Protein AF-A0A4V2BHA7-F1 (afdb_monomer_lite)

Sequence (116 aa):
MKGNILAAAAALTLCSMAWAAAPGSAAAPSAKSPAAVGGGGYIAKTERGRLAQQIVRKWSGYVYQVYETTPNAWARAMGDTFAQADISNLRQAAKRQTFEAMSSTLGGRAISDQQA

Structure (mmCIF, N/CA/C/O backbone):
data_AF-A0A4V2BHA7-F1
#
_entry.id   AF-A0A4V2BHA7-F1
#
loop_
_atom_site.group_PDB
_atom_site.id
_atom_site.type_symbol
_atom_site.label_atom_id
_atom_site.label_alt_id
_atom_site.label_comp_id
_atom_site.label_asym_id
_atom_site.label_entity_id
_atom_site.label_seq_id
_atom_site.pdbx_PDB_ins_code
_atom_site.Cartn_x
_atom_site.Cartn_y
_atom_site.Cartn_z
_atom_site.occupancy
_atom_site.B_iso_or_equiv
_atom_site.auth_seq_id
_atom_site.auth_comp_id
_atom_site.auth_asym_id
_atom_site.auth_atom_id
_atom_site.pdbx_PDB_model_num
ATOM 1 N N . MET A 1 1 ? 29.700 -9.432 46.898 1.00 40.34 1 MET A N 1
ATOM 2 C CA . MET A 1 1 ? 29.917 -9.518 45.440 1.00 40.34 1 MET A CA 1
ATOM 3 C C . MET A 1 1 ? 29.411 -10.889 45.000 1.00 40.34 1 MET A C 1
ATOM 5 O O . MET A 1 1 ? 29.998 -11.882 45.398 1.00 40.34 1 MET A O 1
ATOM 9 N N . LYS A 1 2 ? 28.239 -10.952 44.350 1.00 40.25 2 LYS A N 1
ATOM 10 C CA . LYS A 1 2 ? 27.681 -12.178 43.739 1.00 40.25 2 LYS A CA 1
ATOM 11 C C . LYS A 1 2 ? 28.346 -12.298 42.353 1.00 40.25 2 LYS A C 1
ATOM 13 O O . LYS A 1 2 ? 28.401 -11.280 41.679 1.00 40.25 2 LYS A O 1
ATOM 18 N N . GLY A 1 3 ? 28.966 -13.380 41.890 1.00 45.88 3 GLY A N 1
ATOM 19 C CA . GLY A 1 3 ? 28.727 -14.805 42.095 1.00 45.88 3 GLY A CA 1
ATOM 20 C C . GLY A 1 3 ? 28.228 -15.350 40.758 1.00 45.88 3 GLY A C 1
ATOM 21 O O . GLY A 1 3 ? 27.045 -15.214 40.513 1.00 45.88 3 GLY A O 1
ATOM 22 N N . ASN A 1 4 ? 29.115 -15.867 39.897 1.00 47.66 4 ASN A N 1
ATOM 23 C CA . ASN A 1 4 ? 28.764 -16.583 38.661 1.00 47.66 4 ASN A CA 1
ATOM 24 C C . ASN A 1 4 ? 29.910 -17.547 38.308 1.00 47.66 4 ASN A C 1
ATOM 26 O O . ASN A 1 4 ? 30.879 -17.166 37.654 1.00 47.66 4 ASN A O 1
ATOM 30 N N . ILE A 1 5 ? 29.806 -18.796 38.763 1.00 50.09 5 ILE A N 1
ATOM 31 C CA . ILE A 1 5 ? 30.605 -19.908 38.247 1.00 50.09 5 ILE A CA 1
ATOM 32 C C . ILE A 1 5 ? 29.651 -21.080 37.981 1.00 50.09 5 ILE A C 1
ATOM 34 O O . ILE A 1 5 ? 28.774 -21.353 38.795 1.00 50.09 5 ILE A O 1
ATOM 38 N N . LEU A 1 6 ? 29.917 -21.764 36.865 1.00 43.66 6 LEU A N 1
ATOM 39 C CA . LEU A 1 6 ? 29.529 -23.132 36.498 1.00 43.66 6 LEU A CA 1
ATOM 40 C C . LEU A 1 6 ? 28.128 -23.352 35.906 1.00 43.66 6 LEU A C 1
ATOM 42 O O . LEU A 1 6 ? 27.126 -23.498 36.590 1.00 43.66 6 LEU A O 1
ATOM 46 N N . ALA A 1 7 ? 28.146 -23.452 34.573 1.00 44.66 7 ALA A N 1
ATOM 47 C CA . ALA A 1 7 ? 27.731 -24.625 33.806 1.00 44.66 7 ALA A CA 1
ATOM 48 C C . ALA A 1 7 ? 26.526 -25.428 34.325 1.00 44.66 7 ALA A C 1
ATOM 50 O O . ALA A 1 7 ? 26.641 -26.235 35.242 1.00 44.66 7 ALA A O 1
ATOM 51 N N . ALA A 1 8 ? 25.424 -25.347 33.584 1.00 40.28 8 ALA A N 1
ATOM 52 C CA . ALA A 1 8 ? 24.488 -26.453 33.458 1.00 40.28 8 ALA A CA 1
ATOM 53 C C . ALA A 1 8 ? 23.972 -26.488 32.019 1.00 40.28 8 ALA A C 1
ATOM 55 O O . ALA A 1 8 ? 23.245 -25.606 31.566 1.00 40.28 8 ALA A O 1
ATOM 56 N N . ALA A 1 9 ? 24.417 -27.508 31.293 1.00 47.34 9 ALA A N 1
ATOM 57 C CA . ALA A 1 9 ? 23.818 -27.937 30.049 1.00 47.34 9 ALA A CA 1
ATOM 58 C C . ALA A 1 9 ? 22.352 -28.314 30.301 1.00 47.34 9 ALA A C 1
ATOM 60 O O . ALA A 1 9 ? 22.064 -29.148 31.154 1.00 47.34 9 ALA A O 1
ATOM 61 N N . ALA A 1 10 ? 21.436 -27.732 29.537 1.00 44.31 10 ALA A N 1
ATOM 62 C CA . ALA A 1 10 ? 20.087 -28.253 29.392 1.00 44.31 10 ALA A CA 1
ATOM 63 C C . ALA A 1 10 ? 19.622 -27.943 27.972 1.00 44.31 10 ALA A C 1
ATOM 65 O O . ALA A 1 10 ? 19.160 -26.849 27.656 1.00 44.31 10 ALA A O 1
ATOM 66 N N . ALA A 1 11 ? 19.828 -28.927 27.101 1.00 49.38 11 ALA A N 1
ATOM 67 C CA . ALA A 1 11 ? 19.203 -29.005 25.799 1.00 49.38 11 ALA A CA 1
ATOM 68 C C . ALA A 1 11 ? 17.681 -28.918 25.982 1.00 49.38 11 ALA A C 1
ATOM 70 O O . ALA A 1 11 ? 17.066 -29.841 26.508 1.00 49.38 11 ALA A O 1
ATOM 71 N N . LEU A 1 12 ? 17.083 -27.805 25.566 1.00 51.97 12 LEU A N 1
ATOM 72 C CA . LEU A 1 12 ? 15.635 -27.649 25.498 1.00 51.97 12 LEU A CA 1
ATOM 73 C C . LEU A 1 12 ? 15.218 -27.679 24.031 1.00 51.97 12 LEU A C 1
ATOM 75 O O . LEU A 1 12 ? 15.130 -26.671 23.340 1.00 51.97 12 LEU A O 1
ATOM 79 N N . THR A 1 13 ? 15.083 -28.923 23.584 1.00 59.91 13 THR A N 1
ATOM 80 C CA . THR A 1 13 ? 13.873 -29.459 22.963 1.00 59.91 13 THR A CA 1
ATOM 81 C C . THR A 1 13 ? 13.230 -28.594 21.883 1.00 59.91 13 THR A C 1
ATOM 83 O O . THR A 1 13 ? 12.502 -27.641 22.150 1.00 59.91 13 THR A O 1
ATOM 86 N N . LEU A 1 14 ? 13.455 -29.038 20.645 1.00 51.38 14 LEU A N 1
ATOM 87 C CA . LEU A 1 14 ? 12.677 -28.714 19.458 1.00 51.38 14 LEU A CA 1
ATOM 88 C C . LEU A 1 14 ? 11.176 -28.655 19.775 1.00 51.38 14 LEU A C 1
ATOM 90 O O . LEU A 1 14 ? 10.574 -29.664 20.142 1.00 51.38 14 LEU A O 1
ATOM 94 N N . CYS A 1 15 ? 10.553 -27.495 19.577 1.00 45.25 15 CYS A N 1
ATOM 95 C CA . CYS A 1 15 ? 9.101 -27.412 19.507 1.00 45.25 15 CYS A CA 1
ATOM 96 C C . CYS A 1 15 ? 8.687 -27.892 18.111 1.00 45.25 15 CYS A C 1
ATOM 98 O O . CYS A 1 15 ? 8.671 -27.130 17.143 1.00 45.25 15 CYS A O 1
ATOM 100 N N . SER A 1 16 ? 8.474 -29.202 17.994 1.00 55.59 16 SER A N 1
ATOM 101 C CA . SER A 1 16 ? 8.001 -29.844 16.777 1.00 55.59 16 SER A CA 1
ATOM 102 C C . SER A 1 16 ? 6.596 -29.366 16.427 1.00 55.59 16 SER A C 1
ATOM 104 O O . SER A 1 16 ? 5.642 -29.492 17.189 1.00 55.59 16 SER A O 1
ATOM 106 N N . MET A 1 17 ? 6.517 -28.836 15.216 1.00 59.81 17 MET A N 1
ATOM 107 C CA . MET A 1 17 ? 5.326 -28.505 14.455 1.00 59.81 17 MET A CA 1
ATOM 108 C C . MET A 1 17 ? 4.417 -29.737 14.314 1.00 59.81 17 MET A C 1
ATOM 110 O O . MET A 1 17 ? 4.829 -30.747 13.748 1.00 59.81 17 MET A O 1
ATOM 114 N N . ALA A 1 18 ? 3.174 -29.641 14.782 1.00 55.84 18 ALA A N 1
ATOM 115 C CA . ALA A 1 18 ? 2.126 -30.621 14.507 1.00 55.84 18 ALA A CA 1
ATOM 116 C C . ALA A 1 18 ? 0.820 -29.887 14.174 1.00 55.84 18 ALA A C 1
ATOM 118 O O . ALA A 1 18 ? -0.077 -29.766 15.004 1.00 55.84 18 ALA A O 1
ATOM 119 N N . TRP A 1 19 ? 0.721 -29.360 12.949 1.00 67.62 19 TRP A N 1
ATOM 120 C CA . TRP A 1 19 ? -0.562 -28.924 12.398 1.00 67.62 19 TRP A CA 1
ATOM 121 C C . TRP A 1 19 ? -1.178 -30.108 11.651 1.00 67.62 19 TRP A C 1
ATOM 123 O O . TRP A 1 19 ? -0.693 -30.523 10.600 1.00 67.62 19 TRP A O 1
ATOM 133 N N . ALA A 1 20 ? -2.230 -30.672 12.242 1.00 57.12 20 ALA A N 1
ATOM 134 C CA . ALA A 1 20 ? -3.013 -31.763 11.684 1.00 57.12 20 ALA A CA 1
ATOM 135 C C . ALA A 1 20 ? -3.633 -31.393 10.325 1.00 57.12 20 ALA A C 1
ATOM 137 O O . ALA A 1 20 ? -4.340 -30.392 10.192 1.00 57.12 20 ALA A O 1
ATOM 138 N N . ALA A 1 21 ? -3.383 -32.246 9.334 1.00 48.81 21 ALA A N 1
ATOM 139 C CA . ALA A 1 21 ? -4.039 -32.248 8.039 1.00 48.81 21 ALA A CA 1
ATOM 140 C C . ALA A 1 21 ? -5.437 -32.879 8.152 1.00 48.81 21 ALA A C 1
ATOM 142 O O . ALA A 1 21 ? -5.575 -33.995 8.651 1.00 48.81 21 ALA A O 1
ATOM 143 N N . ALA A 1 22 ? -6.459 -32.194 7.641 1.00 54.38 22 ALA A N 1
ATOM 144 C CA . ALA A 1 22 ? -7.759 -32.790 7.345 1.00 54.38 22 ALA A CA 1
ATOM 145 C C . ALA A 1 22 ? -7.857 -33.041 5.827 1.00 54.38 22 ALA A C 1
ATOM 147 O O . ALA A 1 22 ? -7.675 -32.096 5.055 1.00 54.38 22 ALA A O 1
ATOM 148 N N . PRO A 1 23 ? -8.135 -34.277 5.371 1.00 57.34 23 PRO A N 1
ATOM 149 C CA . PRO A 1 23 ? -8.465 -34.558 3.982 1.00 57.34 23 PRO A CA 1
ATOM 150 C C . PRO A 1 23 ? -9.985 -34.477 3.786 1.00 57.34 23 PRO A C 1
ATOM 152 O O . PRO A 1 23 ? -10.745 -34.999 4.600 1.00 57.34 23 PRO A O 1
ATOM 155 N N . GLY A 1 24 ? -10.448 -33.881 2.685 1.00 51.09 24 GLY A N 1
ATOM 156 C CA . GLY A 1 24 ? -11.839 -34.070 2.273 1.00 51.09 24 GLY A CA 1
ATOM 157 C C . GLY A 1 24 ? -12.402 -33.031 1.315 1.00 51.09 24 GLY A C 1
ATOM 158 O O . GLY A 1 24 ? -13.026 -32.070 1.746 1.00 51.09 24 GLY A O 1
ATOM 159 N N . SER A 1 25 ? -12.277 -33.328 0.020 1.00 57.28 25 SER A N 1
ATOM 160 C CA . SER A 1 25 ? -13.386 -33.404 -0.953 1.00 57.28 25 SER A CA 1
ATOM 161 C C . SER A 1 25 ? -13.075 -32.706 -2.271 1.00 57.28 25 SER A C 1
ATOM 163 O O . SER A 1 25 ? -12.937 -31.491 -2.365 1.00 57.28 25 SER A O 1
ATOM 165 N N . ALA A 1 26 ? -12.987 -33.537 -3.306 1.00 55.25 26 ALA A N 1
ATOM 166 C CA . ALA A 1 26 ? -12.884 -33.153 -4.697 1.00 55.25 26 ALA A CA 1
ATOM 167 C C . ALA A 1 26 ? -14.191 -32.517 -5.197 1.00 55.25 26 ALA A C 1
ATOM 169 O O . ALA A 1 26 ? -15.263 -33.102 -5.050 1.00 55.25 26 ALA A O 1
ATOM 170 N N . ALA A 1 27 ? -14.074 -31.374 -5.876 1.00 51.41 27 ALA A N 1
ATOM 171 C CA . ALA A 1 27 ? -15.062 -30.879 -6.827 1.00 51.41 27 ALA A CA 1
ATOM 172 C C . ALA A 1 27 ? -14.346 -30.123 -7.965 1.00 51.41 27 ALA A C 1
ATOM 174 O O . ALA A 1 27 ? -13.628 -29.159 -7.731 1.00 51.41 27 ALA A O 1
ATOM 175 N N . ALA A 1 28 ? -14.523 -30.669 -9.170 1.00 54.84 28 ALA A N 1
ATOM 176 C CA . ALA A 1 28 ? -14.229 -30.233 -10.542 1.00 54.84 28 ALA A CA 1
ATOM 177 C C . ALA A 1 28 ? -13.456 -28.914 -10.840 1.00 54.84 28 ALA A C 1
ATOM 179 O O . ALA A 1 28 ? -13.775 -27.849 -10.310 1.00 54.84 28 ALA A O 1
ATOM 180 N N . PRO A 1 29 ? -12.546 -28.934 -11.842 1.00 49.16 29 PRO A N 1
ATOM 181 C CA . PRO A 1 29 ? -11.838 -27.754 -12.322 1.00 49.16 29 PRO A CA 1
ATOM 182 C C . PRO A 1 29 ? -12.74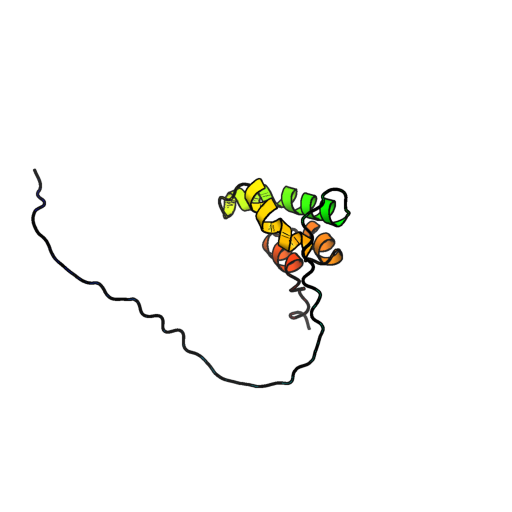0 -26.927 -13.249 1.00 49.16 29 PRO A C 1
ATOM 184 O O . PRO A 1 29 ? -12.866 -27.208 -14.440 1.00 49.16 29 PRO A O 1
ATOM 187 N N . SER A 1 30 ? -13.354 -25.872 -12.719 1.00 48.53 30 SER A N 1
ATOM 188 C CA . SER A 1 30 ? -13.881 -24.793 -13.558 1.00 48.53 30 SER A CA 1
ATOM 189 C C . SER A 1 30 ? -12.762 -23.800 -13.837 1.00 48.53 30 SER A C 1
ATOM 191 O O . SER A 1 30 ? -12.417 -22.961 -13.008 1.00 48.53 30 SER A O 1
ATOM 193 N N . ALA A 1 31 ? -12.179 -23.930 -15.025 1.00 54.72 31 ALA A N 1
ATOM 194 C CA . ALA A 1 31 ? -11.253 -22.970 -15.591 1.00 54.72 31 ALA A CA 1
ATOM 195 C C . ALA A 1 31 ? -11.886 -21.567 -15.623 1.00 54.72 31 ALA A C 1
ATOM 197 O O . ALA A 1 31 ? -12.802 -21.298 -16.400 1.00 54.72 31 ALA A O 1
ATOM 198 N N . LYS A 1 32 ? -11.354 -20.652 -14.810 1.00 46.12 32 LYS A N 1
ATOM 199 C CA . LYS A 1 32 ? -11.394 -19.213 -15.075 1.00 46.12 32 LYS A CA 1
ATOM 200 C C . LYS A 1 32 ? -9.962 -18.696 -15.059 1.00 46.12 32 LYS A C 1
ATOM 202 O O . LYS A 1 32 ? -9.336 -18.573 -14.017 1.00 46.12 32 LYS A O 1
ATOM 207 N N . SER A 1 33 ? -9.488 -18.529 -16.288 1.00 48.31 33 SER A N 1
ATOM 208 C CA . SER A 1 33 ? -8.303 -17.869 -16.829 1.00 48.31 33 SER A CA 1
ATOM 209 C C . SER A 1 33 ? -7.220 -17.353 -15.869 1.00 48.31 33 SER A C 1
ATOM 211 O O . SER A 1 33 ? -7.514 -16.564 -14.972 1.00 48.31 33 SER A O 1
ATOM 213 N N . PRO A 1 34 ? -5.935 -17.652 -16.152 1.00 45.12 34 PRO A N 1
ATOM 214 C CA . PRO A 1 34 ? -4.821 -16.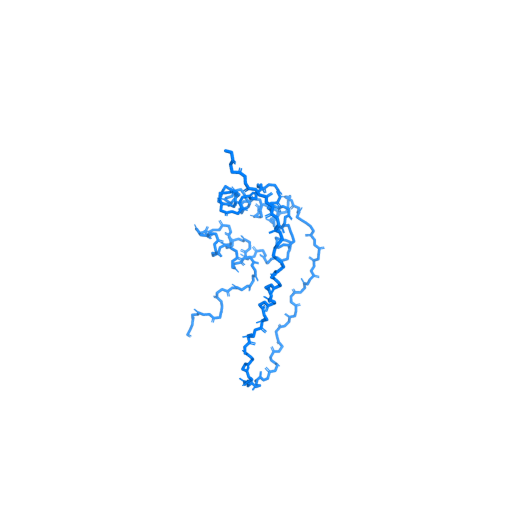978 -15.508 1.00 45.12 34 PRO A CA 1
ATOM 215 C C . PRO A 1 34 ? -4.770 -15.547 -16.051 1.00 45.12 34 PRO A C 1
ATOM 217 O O . PRO A 1 34 ? -4.355 -15.313 -17.187 1.00 45.12 34 PRO A O 1
ATOM 220 N N . ALA A 1 35 ? -5.227 -14.575 -15.265 1.00 47.12 35 ALA A N 1
ATOM 221 C CA . ALA A 1 35 ? -5.013 -13.171 -15.583 1.00 47.12 35 ALA A CA 1
ATOM 222 C C . ALA A 1 35 ? -3.530 -12.839 -15.351 1.00 47.12 35 ALA A C 1
ATOM 224 O O . ALA A 1 35 ? -3.108 -12.476 -14.261 1.00 47.12 35 ALA A O 1
ATOM 225 N N . ALA A 1 36 ? -2.756 -13.092 -16.407 1.00 46.34 36 ALA A N 1
ATOM 226 C CA . ALA A 1 36 ? -1.507 -12.462 -16.803 1.00 46.34 36 ALA A CA 1
ATOM 227 C C . ALA A 1 36 ? -0.621 -11.899 -15.676 1.00 46.34 36 ALA A C 1
ATOM 229 O O . ALA A 1 36 ? -0.721 -10.739 -15.278 1.00 46.34 36 ALA A O 1
ATOM 230 N N . VAL A 1 37 ? 0.376 -12.702 -15.298 1.00 49.19 37 VAL A N 1
ATOM 231 C CA . VAL A 1 37 ? 1.662 -12.217 -14.787 1.00 49.19 37 VAL A CA 1
ATOM 232 C C . VAL A 1 37 ? 2.297 -11.340 -15.873 1.00 49.19 37 VAL A C 1
ATOM 234 O O . VAL A 1 37 ? 2.917 -11.833 -16.812 1.00 49.19 37 VAL A O 1
ATOM 237 N N . GLY A 1 38 ? 2.087 -10.029 -15.777 1.00 42.78 38 GLY A N 1
ATOM 238 C CA . GLY A 1 38 ? 2.720 -9.017 -16.618 1.00 42.78 38 GLY A CA 1
ATOM 239 C C . GLY A 1 38 ? 3.589 -8.109 -15.759 1.00 42.78 38 GLY A C 1
ATOM 240 O O . GLY A 1 38 ? 3.092 -7.158 -15.161 1.00 42.78 38 GLY A O 1
ATOM 241 N N . GLY A 1 39 ? 4.884 -8.420 -15.670 1.00 51.00 39 GLY A N 1
ATOM 242 C CA . GLY A 1 39 ? 5.871 -7.593 -14.978 1.00 51.00 39 GLY A CA 1
ATOM 243 C C . GLY A 1 39 ? 6.030 -6.241 -15.671 1.00 51.00 39 GLY A C 1
ATOM 244 O O . GLY A 1 39 ? 6.628 -6.149 -16.739 1.00 51.00 39 GLY A O 1
ATOM 245 N N . GLY A 1 40 ? 5.485 -5.189 -15.067 1.00 50.91 40 GLY A N 1
ATOM 246 C CA . GLY A 1 40 ? 5.589 -3.824 -15.568 1.00 50.91 40 GLY A CA 1
ATOM 247 C C . GLY A 1 40 ? 5.695 -2.853 -14.407 1.00 50.91 40 GLY A C 1
ATOM 248 O O . GLY A 1 40 ? 4.679 -2.460 -13.847 1.00 50.91 40 GLY A O 1
ATOM 249 N N . GLY A 1 41 ? 6.923 -2.483 -14.040 1.00 59.12 41 GLY A N 1
ATOM 250 C CA . GLY A 1 41 ? 7.199 -1.591 -12.914 1.00 59.12 41 GLY A CA 1
ATOM 251 C C . GLY A 1 41 ? 6.371 -0.297 -12.920 1.00 59.12 41 GLY A C 1
ATOM 252 O O . GLY A 1 41 ? 5.917 0.193 -13.953 1.00 59.12 41 GLY A O 1
ATOM 253 N N . TYR A 1 42 ? 6.173 0.269 -11.732 1.00 55.94 42 TYR A N 1
ATOM 254 C CA . TYR A 1 42 ? 5.369 1.469 -11.497 1.00 55.94 42 TYR A CA 1
ATOM 255 C C . TYR A 1 42 ? 5.828 2.690 -12.336 1.00 55.94 42 TYR A C 1
ATOM 257 O O . TYR A 1 42 ? 6.947 3.179 -12.178 1.00 55.94 42 TYR A O 1
ATOM 265 N N . ILE A 1 43 ? 4.938 3.247 -13.177 1.00 60.75 43 ILE A N 1
ATOM 266 C CA . ILE A 1 43 ? 5.173 4.477 -13.966 1.00 60.75 43 ILE A CA 1
ATOM 267 C C . ILE A 1 43 ? 4.165 5.570 -13.574 1.00 60.75 43 ILE A C 1
ATOM 269 O O . ILE A 1 43 ? 3.025 5.563 -14.041 1.00 60.75 43 ILE A O 1
ATOM 273 N N . ALA A 1 44 ? 4.597 6.565 -12.787 1.00 56.84 44 ALA A N 1
ATOM 274 C CA . ALA A 1 44 ? 3.764 7.657 -12.245 1.00 56.84 44 ALA A CA 1
ATOM 275 C C . ALA A 1 44 ? 2.995 8.498 -13.292 1.00 56.84 44 ALA A C 1
ATOM 277 O O . ALA A 1 44 ? 1.986 9.118 -12.967 1.00 56.84 44 ALA A O 1
ATOM 278 N N . LYS A 1 45 ? 3.453 8.524 -14.551 1.00 65.62 45 LYS A N 1
ATOM 279 C CA . LYS A 1 45 ? 2.827 9.292 -15.648 1.00 65.62 45 LYS A CA 1
ATOM 280 C C . LYS A 1 45 ? 1.582 8.618 -16.240 1.00 65.62 45 LYS A C 1
ATOM 282 O O . LYS A 1 45 ? 0.859 9.235 -17.015 1.00 65.62 45 LYS A O 1
ATOM 287 N N . THR A 1 46 ? 1.336 7.362 -15.883 1.00 84.25 46 THR A N 1
ATOM 288 C CA . THR A 1 46 ? 0.171 6.589 -16.330 1.00 84.25 46 THR A CA 1
ATOM 289 C C . THR A 1 46 ? -0.978 6.721 -15.331 1.00 84.25 46 THR A C 1
ATOM 291 O O . THR A 1 46 ? -0.754 7.045 -14.166 1.00 84.25 46 THR A O 1
ATOM 294 N N . GLU A 1 47 ? -2.214 6.438 -15.753 1.00 86.94 47 GLU A N 1
ATOM 295 C CA . GLU A 1 47 ? -3.367 6.406 -14.837 1.00 86.94 47 GLU A CA 1
ATOM 296 C C . GLU A 1 47 ? -3.127 5.464 -13.649 1.00 86.94 47 GLU A C 1
ATOM 298 O O . GLU A 1 47 ? -3.373 5.821 -12.498 1.00 86.94 47 GLU A O 1
ATOM 303 N N . ARG A 1 48 ? -2.528 4.300 -13.922 1.00 89.12 48 ARG A N 1
ATOM 304 C CA . ARG A 1 48 ? -2.057 3.352 -12.907 1.00 89.12 48 ARG A CA 1
ATOM 305 C C . ARG A 1 48 ? -1.099 4.018 -11.925 1.00 89.12 48 ARG A C 1
ATOM 307 O O . ARG A 1 48 ? -1.291 3.920 -10.717 1.00 89.12 48 ARG A O 1
ATOM 314 N N . GLY A 1 49 ? -0.101 4.723 -12.450 1.00 88.06 49 GLY A N 1
ATOM 315 C CA . GLY A 1 49 ? 0.860 5.486 -11.666 1.00 88.06 49 GLY A CA 1
ATOM 316 C C . GLY A 1 49 ? 0.199 6.490 -10.731 1.00 88.06 49 GLY A C 1
ATOM 317 O O . GLY A 1 49 ? 0.476 6.489 -9.538 1.00 88.06 49 GLY A O 1
ATOM 318 N N . ARG A 1 50 ? -0.732 7.297 -11.244 1.00 92.38 50 ARG A N 1
ATOM 319 C CA . ARG A 1 50 ? -1.464 8.284 -10.437 1.00 92.38 50 ARG A CA 1
ATOM 320 C C . ARG A 1 50 ? -2.246 7.636 -9.297 1.00 92.38 50 ARG A C 1
ATOM 322 O O . ARG A 1 50 ? -2.147 8.094 -8.159 1.00 92.38 50 ARG A O 1
ATOM 329 N N . LEU A 1 51 ? -2.971 6.554 -9.582 1.00 93.19 51 LEU A N 1
ATOM 330 C CA . LEU A 1 51 ? -3.752 5.825 -8.579 1.00 93.19 51 LEU A CA 1
ATOM 331 C C . LEU A 1 51 ? -2.860 5.189 -7.512 1.00 93.19 51 LEU A C 1
ATOM 333 O O . LEU A 1 51 ? -3.114 5.345 -6.321 1.00 93.19 51 LEU A O 1
ATOM 337 N N . ALA A 1 52 ? -1.776 4.530 -7.915 1.00 91.38 52 ALA A N 1
ATOM 338 C CA . ALA A 1 52 ? -0.828 3.953 -6.972 1.00 91.38 52 ALA A CA 1
ATOM 339 C C . ALA A 1 52 ? -0.140 5.036 -6.120 1.00 91.38 52 ALA A C 1
ATOM 341 O O . ALA A 1 52 ? -0.027 4.875 -4.906 1.00 91.38 52 ALA A O 1
ATOM 342 N N . GLN A 1 53 ? 0.208 6.194 -6.693 1.00 91.88 53 GLN A N 1
ATOM 343 C CA . GLN A 1 53 ? 0.732 7.320 -5.914 1.00 91.88 53 GLN A CA 1
ATOM 344 C C . GLN A 1 53 ? -0.286 7.873 -4.912 1.00 91.88 53 GLN A C 1
ATOM 346 O O . GLN A 1 53 ? 0.085 8.210 -3.787 1.00 91.88 53 GLN A O 1
ATOM 351 N N . GLN A 1 54 ? -1.561 7.951 -5.296 1.00 94.25 54 GLN A N 1
ATOM 352 C CA . GLN A 1 54 ? -2.644 8.361 -4.405 1.00 94.25 54 GLN A CA 1
ATOM 353 C C . GLN A 1 54 ? -2.800 7.386 -3.231 1.00 94.25 54 GLN A C 1
ATOM 355 O O . GLN A 1 54 ? -2.889 7.819 -2.083 1.00 94.25 54 GLN A O 1
ATOM 360 N N . ILE A 1 55 ? -2.776 6.079 -3.507 1.00 93.75 55 ILE A N 1
ATOM 361 C CA . ILE A 1 55 ? -2.853 5.026 -2.488 1.00 93.75 55 ILE A CA 1
ATOM 362 C C . ILE A 1 55 ? -1.656 5.122 -1.538 1.00 93.75 55 ILE A C 1
ATOM 364 O O . ILE A 1 55 ? -1.844 5.171 -0.323 1.00 93.75 55 ILE A O 1
ATOM 368 N N . VAL A 1 56 ? -0.435 5.220 -2.069 1.00 93.25 56 VAL A N 1
ATOM 369 C CA . VAL A 1 56 ? 0.779 5.316 -1.247 1.00 93.25 56 VAL A CA 1
ATOM 370 C C . VAL A 1 56 ? 0.733 6.540 -0.336 1.00 93.25 56 VAL A C 1
ATOM 372 O O . VAL A 1 56 ? 0.968 6.424 0.863 1.00 93.25 56 VAL A O 1
ATOM 375 N N . ARG A 1 57 ? 0.387 7.715 -0.872 1.00 94.44 57 ARG A N 1
ATOM 376 C CA . ARG A 1 57 ? 0.307 8.954 -0.082 1.00 94.44 57 ARG A CA 1
ATOM 377 C C . ARG A 1 57 ? -0.722 8.872 1.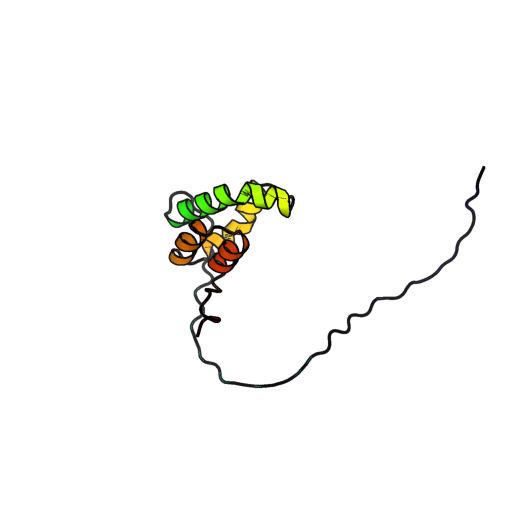043 1.00 94.44 57 ARG A C 1
ATOM 379 O O . ARG A 1 57 ? -0.496 9.445 2.101 1.00 94.44 57 ARG A O 1
ATOM 386 N N . LYS A 1 58 ? -1.841 8.180 0.816 1.00 94.69 58 LYS A N 1
ATOM 387 C CA . LYS A 1 58 ? -2.913 8.037 1.807 1.00 94.69 58 LYS A CA 1
ATOM 388 C C . LYS A 1 58 ? -2.508 7.146 2.981 1.00 94.69 58 LYS A C 1
ATOM 390 O O . LYS A 1 58 ? -2.868 7.435 4.116 1.00 94.69 58 LYS A O 1
ATOM 395 N N . TRP A 1 59 ? -1.787 6.063 2.706 1.00 94.19 59 TRP A N 1
ATOM 396 C CA . TRP A 1 59 ? -1.563 4.995 3.682 1.00 94.19 59 TRP A CA 1
ATOM 397 C C . TRP A 1 59 ? -0.147 4.941 4.248 1.00 94.19 59 TRP A C 1
ATOM 399 O O . TRP A 1 59 ? 0.073 4.244 5.234 1.00 94.19 59 TRP A O 1
ATOM 409 N N . SER A 1 60 ? 0.807 5.687 3.690 1.00 92.06 60 SER A N 1
ATOM 410 C CA . SER A 1 60 ? 2.200 5.664 4.141 1.00 92.06 60 SER A CA 1
ATOM 411 C C . SER A 1 60 ? 2.378 6.014 5.621 1.00 92.06 60 SER A C 1
ATOM 413 O O . SER A 1 60 ? 3.215 5.408 6.282 1.00 92.06 60 SER A O 1
ATOM 415 N N . GLY A 1 61 ? 1.586 6.953 6.151 1.00 93.06 61 GLY A N 1
ATOM 416 C CA . GLY A 1 61 ? 1.612 7.308 7.574 1.00 93.06 61 GLY A CA 1
ATOM 417 C C . GLY A 1 61 ? 1.131 6.166 8.470 1.00 93.06 61 GLY A C 1
ATOM 418 O O . GLY A 1 61 ? 1.794 5.826 9.444 1.00 93.06 61 GLY A O 1
ATOM 419 N N . TYR A 1 62 ? 0.028 5.514 8.087 1.00 93.19 62 TYR A N 1
ATOM 420 C CA . TYR A 1 62 ? -0.476 4.328 8.783 1.00 93.19 62 TYR A CA 1
ATOM 421 C C . TYR A 1 62 ? 0.547 3.188 8.754 1.00 93.19 62 TYR A C 1
ATOM 423 O O . TYR A 1 62 ? 0.803 2.560 9.775 1.00 93.19 62 TYR A O 1
ATOM 431 N N . VAL A 1 63 ? 1.172 2.948 7.599 1.00 92.06 63 VAL A N 1
ATOM 432 C CA . VAL A 1 63 ? 2.157 1.872 7.453 1.00 92.06 63 VAL A CA 1
ATOM 433 C C . VAL A 1 63 ? 3.403 2.123 8.288 1.00 92.06 63 VAL A C 1
ATOM 435 O O . VAL A 1 63 ? 3.909 1.196 8.913 1.00 92.06 63 VAL A O 1
ATOM 438 N N . TYR A 1 64 ? 3.869 3.368 8.342 1.00 93.94 64 TYR A N 1
ATOM 439 C CA . TYR A 1 64 ? 4.974 3.732 9.216 1.00 93.94 64 TYR A CA 1
ATOM 440 C C . TYR A 1 64 ? 4.625 3.513 10.692 1.00 93.94 64 TYR A C 1
ATOM 442 O O . TYR A 1 64 ? 5.440 2.985 11.435 1.00 93.94 64 TYR A O 1
ATOM 450 N N . GLN A 1 65 ? 3.408 3.861 11.111 1.00 94.50 65 GLN A N 1
ATOM 451 C CA . GLN A 1 65 ? 2.990 3.712 12.505 1.00 94.50 65 GLN A CA 1
ATOM 452 C C . GLN A 1 65 ? 2.746 2.250 12.918 1.00 94.50 65 GLN A C 1
ATOM 454 O O . GLN A 1 65 ? 3.014 1.897 14.059 1.00 94.50 65 GLN A O 1
ATOM 459 N N . VAL A 1 66 ? 2.205 1.415 12.025 1.00 93.19 66 VAL A N 1
ATOM 460 C CA . VAL A 1 66 ? 1.787 0.036 12.353 1.00 93.19 66 VAL A CA 1
ATOM 461 C C . VAL A 1 66 ? 2.854 -1.001 12.027 1.00 93.19 66 VAL A C 1
ATOM 463 O O . VAL A 1 66 ? 3.026 -1.955 12.776 1.00 93.19 66 VAL A O 1
ATOM 466 N N . TYR A 1 67 ? 3.554 -0.834 10.906 1.00 87.50 67 TYR A N 1
ATOM 467 C CA . TYR A 1 67 ? 4.544 -1.796 10.415 1.00 87.50 67 TYR A CA 1
ATOM 468 C C . TYR A 1 67 ? 5.980 -1.271 10.519 1.00 87.50 67 TYR A C 1
ATOM 470 O O . TYR A 1 67 ? 6.887 -1.902 9.978 1.00 87.50 67 TYR A O 1
ATOM 478 N N . GLU A 1 68 ? 6.183 -0.089 11.117 1.00 93.19 68 GLU A N 1
ATOM 479 C CA . GLU A 1 68 ? 7.497 0.550 11.319 1.00 93.19 68 GLU A CA 1
ATOM 480 C C . GLU A 1 68 ? 8.351 0.629 10.039 1.00 93.19 68 GLU A C 1
ATOM 482 O O . GLU A 1 68 ? 9.579 0.705 10.056 1.00 93.19 68 GLU A O 1
ATOM 487 N N . THR A 1 69 ? 7.686 0.630 8.882 1.00 90.44 69 THR A N 1
ATOM 488 C CA . THR A 1 69 ? 8.327 0.616 7.569 1.00 90.44 69 THR A CA 1
ATOM 489 C C . THR A 1 69 ? 8.301 2.014 6.974 1.00 90.44 69 THR A C 1
ATOM 491 O O . THR A 1 69 ? 7.264 2.678 6.944 1.00 90.44 69 THR A O 1
ATOM 494 N N . THR A 1 70 ? 9.438 2.473 6.445 1.00 90.69 70 THR A N 1
ATOM 495 C CA . THR A 1 70 ? 9.490 3.799 5.819 1.00 90.69 70 THR A CA 1
ATOM 496 C C . THR A 1 70 ? 8.540 3.879 4.612 1.00 90.69 70 THR A C 1
ATOM 498 O O . THR A 1 70 ? 8.474 2.935 3.815 1.00 90.69 70 THR A O 1
ATOM 501 N N . PRO A 1 71 ? 7.859 5.023 4.396 1.00 84.44 71 PRO A N 1
ATOM 502 C CA . PRO A 1 71 ? 6.968 5.233 3.252 1.00 84.44 71 PRO A CA 1
ATOM 503 C C . PRO A 1 71 ? 7.568 4.832 1.903 1.00 84.44 71 PRO A C 1
ATOM 505 O O . PRO A 1 71 ? 6.882 4.281 1.046 1.00 84.44 71 PRO A O 1
ATOM 508 N N . ASN A 1 72 ? 8.862 5.104 1.719 1.00 89.69 72 ASN A N 1
ATOM 509 C CA . ASN A 1 72 ? 9.562 4.859 0.465 1.00 89.69 72 ASN A CA 1
ATOM 510 C C . ASN A 1 72 ? 9.876 3.365 0.264 1.00 89.69 72 ASN A C 1
ATOM 512 O O . ASN A 1 72 ? 9.756 2.855 -0.848 1.00 89.69 72 ASN A O 1
ATOM 516 N N . ALA A 1 73 ? 10.238 2.646 1.333 1.00 91.19 73 ALA A N 1
ATOM 517 C CA . ALA A 1 73 ? 10.429 1.197 1.278 1.00 91.19 73 ALA A CA 1
ATOM 518 C C . ALA A 1 73 ? 9.107 0.478 0.985 1.00 91.19 73 ALA A C 1
ATOM 520 O O . ALA A 1 73 ? 9.049 -0.372 0.099 1.00 91.19 73 ALA A O 1
ATOM 521 N N . TRP A 1 74 ? 8.027 0.887 1.653 1.00 91.31 74 TRP A N 1
ATOM 522 C CA . TRP A 1 74 ? 6.706 0.314 1.416 1.00 91.31 74 TRP A CA 1
ATOM 523 C C . TRP A 1 74 ? 6.186 0.592 -0.002 1.00 91.31 74 TRP A C 1
ATOM 525 O O . TRP A 1 74 ? 5.704 -0.319 -0.671 1.00 91.31 74 TRP A O 1
ATOM 535 N N . ALA A 1 75 ? 6.344 1.820 -0.509 1.00 90.06 75 ALA A N 1
ATOM 536 C CA . ALA A 1 75 ? 5.954 2.165 -1.876 1.00 90.06 75 ALA A CA 1
ATOM 537 C C . ALA A 1 75 ? 6.676 1.310 -2.930 1.00 90.06 75 ALA A C 1
ATOM 539 O O . ALA A 1 75 ? 6.065 0.912 -3.920 1.00 90.06 75 ALA A O 1
ATOM 540 N N . ARG A 1 76 ? 7.964 1.011 -2.705 1.00 90.75 76 ARG A N 1
ATOM 541 C CA . ARG A 1 76 ? 8.749 0.111 -3.562 1.00 90.75 76 ARG A CA 1
ATOM 542 C C . ARG A 1 76 ? 8.251 -1.328 -3.477 1.00 90.75 76 ARG A C 1
ATOM 544 O O . ARG A 1 76 ? 8.047 -1.937 -4.519 1.00 90.75 76 ARG A O 1
ATOM 551 N N . ALA A 1 77 ? 7.998 -1.835 -2.271 1.00 88.44 77 ALA A N 1
ATOM 552 C CA . ALA A 1 77 ? 7.477 -3.188 -2.062 1.00 88.44 77 ALA A CA 1
ATOM 553 C C . ALA A 1 77 ? 6.095 -3.394 -2.707 1.00 88.44 77 ALA A C 1
ATOM 555 O O . ALA A 1 77 ? 5.812 -4.454 -3.252 1.00 88.44 77 ALA A O 1
ATOM 556 N N . MET A 1 78 ? 5.249 -2.361 -2.707 1.00 88.31 78 MET A N 1
ATOM 557 C CA . MET A 1 78 ? 3.939 -2.394 -3.365 1.00 88.31 78 MET A CA 1
ATOM 558 C C . MET A 1 78 ? 4.009 -2.179 -4.883 1.00 88.31 78 MET A C 1
ATOM 560 O O . MET A 1 78 ? 2.981 -2.280 -5.552 1.00 88.31 78 MET A O 1
ATOM 564 N N . GLY A 1 79 ? 5.185 -1.879 -5.444 1.00 88.81 79 GLY A N 1
ATOM 565 C CA . GLY A 1 79 ? 5.359 -1.593 -6.868 1.00 88.81 79 GLY A CA 1
ATOM 566 C C . GLY A 1 79 ? 4.828 -2.710 -7.767 1.00 88.81 79 GLY A C 1
ATOM 567 O O . GLY A 1 79 ? 4.077 -2.424 -8.700 1.00 88.81 79 GLY A O 1
ATOM 568 N N . ASP A 1 80 ? 5.139 -3.964 -7.436 1.00 86.94 80 ASP A N 1
ATOM 569 C CA . ASP A 1 80 ? 4.681 -5.135 -8.192 1.00 86.94 80 ASP A CA 1
ATOM 570 C C . ASP A 1 80 ? 3.180 -5.386 -8.009 1.00 86.94 80 ASP A C 1
ATOM 572 O O . ASP A 1 80 ? 2.468 -5.628 -8.983 1.00 86.94 80 ASP A O 1
ATOM 576 N N . THR A 1 81 ? 2.654 -5.215 -6.793 1.00 88.31 81 THR A N 1
ATOM 577 C CA . THR A 1 81 ? 1.208 -5.287 -6.530 1.00 88.31 81 THR A CA 1
ATOM 578 C C . THR A 1 81 ? 0.447 -4.254 -7.363 1.00 88.31 81 THR A C 1
ATOM 580 O O . THR A 1 81 ? -0.568 -4.563 -7.984 1.00 88.31 81 THR A O 1
ATOM 583 N N . PHE A 1 82 ? 0.946 -3.018 -7.434 1.00 89.62 82 PHE A N 1
ATOM 584 C CA . PHE A 1 82 ? 0.342 -1.970 -8.254 1.00 89.62 82 PHE A CA 1
ATOM 585 C C . PHE A 1 82 ? 0.512 -2.199 -9.749 1.00 89.62 82 PHE A C 1
ATOM 587 O O . PHE A 1 82 ? -0.321 -1.717 -10.513 1.00 89.62 82 PHE A O 1
ATOM 594 N N . ALA A 1 83 ? 1.572 -2.879 -10.177 1.00 88.25 83 ALA A N 1
ATOM 595 C CA . ALA A 1 83 ? 1.769 -3.266 -11.566 1.00 88.25 83 ALA A CA 1
ATOM 596 C C . ALA A 1 83 ? 0.726 -4.300 -12.008 1.00 88.25 83 ALA A C 1
ATOM 598 O O . ALA A 1 83 ? 0.110 -4.140 -13.062 1.00 88.25 83 ALA A O 1
ATOM 599 N N . GLN A 1 84 ? 0.503 -5.309 -11.165 1.00 85.44 84 GLN A N 1
ATOM 600 C CA . GLN A 1 84 ? -0.334 -6.472 -11.457 1.00 85.44 84 GLN A CA 1
ATOM 601 C C . GLN A 1 84 ? -1.829 -6.227 -11.219 1.00 85.44 84 GLN A C 1
ATOM 603 O O . GLN A 1 84 ? -2.654 -6.806 -11.917 1.00 85.44 84 GLN A O 1
ATOM 608 N N . ALA A 1 85 ? -2.200 -5.362 -10.270 1.00 86.31 85 ALA A N 1
ATOM 609 C CA . ALA A 1 85 ? -3.604 -5.105 -9.954 1.00 86.31 85 ALA A CA 1
ATOM 610 C C . ALA A 1 85 ? -4.389 -4.554 -11.160 1.00 86.31 85 ALA A C 1
ATOM 612 O O . ALA A 1 85 ? -3.877 -3.760 -11.952 1.00 86.31 85 ALA A O 1
ATOM 613 N N . ASP A 1 86 ? -5.674 -4.875 -11.273 1.00 89.12 86 ASP A N 1
ATOM 614 C CA . ASP A 1 86 ? -6.519 -4.252 -12.292 1.00 89.12 86 ASP A CA 1
ATOM 615 C C . ASP A 1 86 ? -6.699 -2.748 -12.049 1.00 89.12 86 ASP A C 1
ATOM 617 O O . ASP A 1 86 ? -6.784 -2.268 -10.914 1.00 89.12 86 ASP A O 1
ATOM 621 N N . ILE A 1 87 ? -6.833 -1.973 -13.129 1.00 88.19 87 ILE A N 1
ATOM 622 C CA . ILE A 1 87 ? -7.054 -0.520 -13.036 1.00 88.19 87 ILE A CA 1
ATOM 623 C C . ILE A 1 87 ? -8.378 -0.184 -12.317 1.00 88.19 87 ILE A C 1
ATOM 625 O O . ILE A 1 87 ? -8.501 0.852 -11.664 1.00 88.19 87 ILE A O 1
ATOM 629 N N . SER A 1 88 ? -9.392 -1.052 -12.415 1.00 88.88 88 SER A N 1
ATOM 630 C CA . SER A 1 88 ? -10.638 -0.961 -11.640 1.00 88.88 88 SER A CA 1
ATOM 631 C C . SER A 1 88 ? -10.372 -1.128 -10.145 1.00 88.88 88 SER A C 1
ATOM 633 O O . SER A 1 88 ? -10.832 -0.301 -9.357 1.00 88.88 88 SER A O 1
ATOM 635 N N . ASN A 1 89 ? -9.576 -2.126 -9.765 1.00 89.75 89 ASN A N 1
ATOM 636 C CA . ASN A 1 89 ? -9.208 -2.400 -8.380 1.00 89.75 89 ASN A CA 1
ATOM 637 C C . ASN A 1 89 ? -8.383 -1.260 -7.786 1.00 89.75 89 ASN A C 1
ATOM 639 O O . ASN A 1 89 ? -8.682 -0.817 -6.682 1.00 89.75 89 ASN A O 1
ATOM 643 N N . LEU A 1 90 ? -7.444 -0.681 -8.539 1.00 91.44 90 LEU A N 1
ATOM 644 C CA . LEU A 1 90 ? -6.715 0.517 -8.107 1.00 91.44 90 LEU A CA 1
ATOM 645 C C . LEU A 1 90 ? -7.650 1.706 -7.835 1.00 91.44 90 LEU A C 1
ATOM 647 O O . LEU A 1 90 ? -7.523 2.372 -6.805 1.00 91.44 90 LEU A O 1
ATOM 651 N N . ARG A 1 91 ? -8.637 1.946 -8.709 1.00 92.06 91 ARG A N 1
ATOM 652 C CA . ARG A 1 91 ? -9.642 3.004 -8.497 1.00 92.06 91 ARG A CA 1
ATOM 653 C C . ARG A 1 91 ? -10.498 2.757 -7.258 1.00 92.06 91 ARG A C 1
ATOM 655 O O . ARG A 1 91 ? -10.843 3.712 -6.566 1.00 92.06 91 ARG A O 1
ATOM 662 N N . GLN A 1 92 ? -10.861 1.507 -6.982 1.00 92.25 92 GLN A N 1
ATOM 663 C CA . GLN A 1 92 ? -11.637 1.156 -5.791 1.00 92.25 92 GLN A CA 1
ATOM 664 C C . GLN A 1 92 ? -10.782 1.244 -4.520 1.00 92.25 92 GLN A C 1
ATOM 666 O O . GLN A 1 92 ? -11.211 1.841 -3.535 1.00 92.25 92 GLN A O 1
ATOM 671 N N . ALA A 1 93 ? -9.548 0.743 -4.563 1.00 92.44 93 ALA A N 1
ATOM 672 C CA . ALA A 1 93 ? -8.573 0.778 -3.477 1.00 92.44 93 ALA A CA 1
ATOM 673 C C . ALA A 1 93 ? -8.285 2.215 -3.012 1.00 92.44 93 ALA A C 1
ATOM 675 O O . ALA A 1 93 ? -8.290 2.489 -1.810 1.00 92.44 93 ALA A O 1
ATOM 676 N N . ALA A 1 94 ? -8.142 3.158 -3.948 1.00 93.12 94 ALA A N 1
ATOM 677 C CA . ALA A 1 94 ? -7.955 4.576 -3.641 1.00 93.12 94 ALA A CA 1
ATOM 678 C C . ALA A 1 94 ? -9.119 5.197 -2.835 1.00 93.12 94 ALA A C 1
ATOM 680 O O . ALA A 1 94 ? -8.916 6.117 -2.034 1.00 93.12 94 ALA A O 1
ATOM 681 N N . LYS A 1 95 ? -10.340 4.670 -3.001 1.00 93.12 95 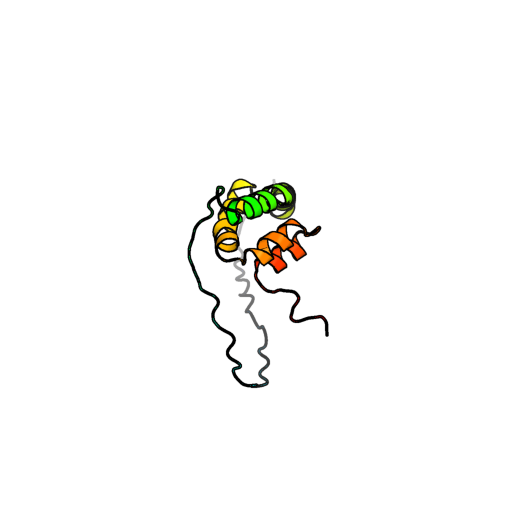LYS A N 1
ATOM 682 C CA . LYS A 1 95 ? -11.557 5.148 -2.325 1.00 93.12 95 LYS A CA 1
ATOM 683 C C . LYS A 1 95 ? -11.791 4.506 -0.957 1.00 93.12 95 LYS A C 1
ATOM 685 O O . LYS A 1 95 ? -12.577 5.037 -0.177 1.00 93.12 95 LYS A O 1
ATOM 690 N N . ARG A 1 96 ? -11.131 3.387 -0.639 1.00 93.88 96 ARG A N 1
ATOM 691 C CA . ARG A 1 96 ? -11.344 2.667 0.628 1.00 93.88 96 ARG A CA 1
ATOM 692 C C . ARG A 1 96 ? -10.957 3.521 1.832 1.00 93.88 96 ARG A C 1
ATOM 694 O O . ARG A 1 96 ? -10.006 4.300 1.772 1.00 93.88 96 ARG A O 1
ATOM 701 N N . GLN A 1 97 ? -11.702 3.364 2.921 1.00 91.31 97 GLN A N 1
ATOM 702 C CA . GLN A 1 97 ? -11.503 4.104 4.173 1.00 91.31 97 GLN A CA 1
ATOM 703 C C . GLN A 1 97 ? -10.639 3.351 5.187 1.00 91.31 97 GLN A C 1
ATOM 705 O O . GLN A 1 97 ? -10.176 3.952 6.147 1.00 91.31 97 GLN A O 1
ATOM 710 N N . THR A 1 98 ? -10.382 2.064 4.952 1.00 91.38 98 THR A N 1
ATOM 711 C CA . THR A 1 98 ? -9.594 1.191 5.829 1.00 91.38 98 THR A CA 1
ATOM 712 C C . THR A 1 98 ? -8.451 0.547 5.051 1.00 91.38 98 THR A C 1
ATOM 714 O O . THR A 1 98 ? -8.631 0.162 3.890 1.00 91.38 98 THR A O 1
ATOM 717 N N . PHE A 1 99 ? -7.293 0.392 5.698 1.00 89.94 99 PHE A N 1
ATOM 718 C CA . PHE A 1 99 ? -6.098 -0.184 5.076 1.00 89.94 99 PHE A CA 1
ATOM 719 C C . PHE A 1 99 ? -6.329 -1.631 4.620 1.00 89.94 99 PHE A C 1
ATOM 721 O O . PHE A 1 99 ? -5.952 -1.997 3.512 1.00 89.94 99 PHE A O 1
ATOM 728 N N . GLU A 1 100 ? -7.023 -2.428 5.432 1.00 88.31 100 GLU A N 1
ATOM 729 C CA . GLU A 1 100 ? -7.369 -3.816 5.113 1.00 88.31 100 GLU A CA 1
ATOM 730 C C . GLU A 1 100 ? -8.221 -3.913 3.839 1.00 88.31 100 GLU A C 1
ATOM 732 O O . GLU A 1 100 ? -7.827 -4.579 2.886 1.00 88.31 100 GLU A O 1
ATOM 737 N N . ALA A 1 101 ? -9.341 -3.179 3.772 1.00 89.44 101 ALA A N 1
ATOM 738 C CA . ALA A 1 101 ? -10.191 -3.159 2.578 1.00 89.44 101 ALA A CA 1
ATOM 739 C C . ALA A 1 101 ? -9.456 -2.651 1.327 1.00 89.44 101 ALA A C 1
ATOM 741 O O . ALA A 1 101 ? -9.772 -3.060 0.210 1.00 89.44 101 ALA A O 1
ATOM 742 N N . MET A 1 102 ? -8.495 -1.734 1.487 1.00 93.25 102 MET A N 1
ATOM 743 C CA . MET A 1 102 ? -7.623 -1.300 0.395 1.00 93.25 102 MET A CA 1
ATOM 744 C C . MET A 1 102 ? -6.733 -2.455 -0.078 1.00 93.25 102 MET A C 1
ATOM 746 O O . ME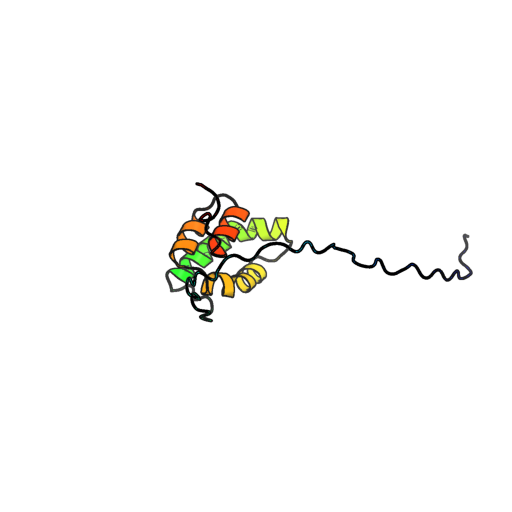T A 1 102 ? -6.732 -2.759 -1.270 1.00 93.25 102 MET A O 1
ATOM 750 N N . SER A 1 103 ? -6.053 -3.132 0.849 1.00 88.38 103 SER A N 1
ATOM 751 C CA . SER A 1 103 ? -5.160 -4.261 0.569 1.00 88.38 103 SER A CA 1
ATOM 752 C C . SER A 1 103 ? -5.894 -5.438 -0.089 1.00 88.38 103 SER A C 1
ATOM 754 O O . SER A 1 103 ? -5.440 -5.956 -1.109 1.00 88.38 103 SER A O 1
ATOM 756 N N . SER A 1 104 ? -7.084 -5.798 0.407 1.00 87.00 104 SER A N 1
ATOM 757 C CA . SER A 1 104 ? -7.910 -6.859 -0.189 1.00 87.00 104 SER A CA 1
ATOM 758 C C . SER A 1 104 ? -8.366 -6.510 -1.606 1.00 87.00 104 SER A C 1
ATOM 760 O O . SER A 1 104 ? -8.310 -7.348 -2.503 1.00 87.00 104 SER A O 1
ATOM 762 N N . THR A 1 105 ? -8.730 -5.243 -1.834 1.00 89.31 105 THR A N 1
ATOM 763 C CA . THR A 1 105 ? 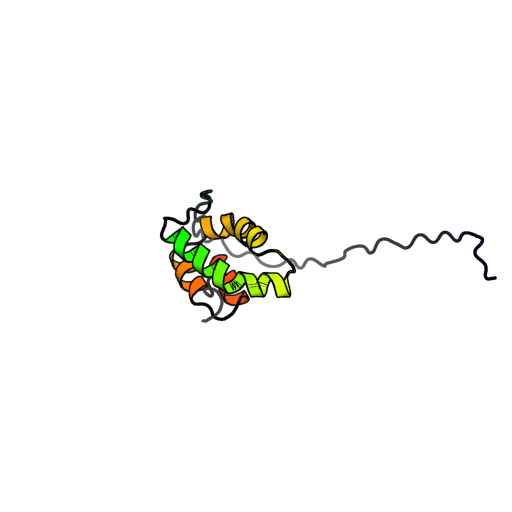-9.108 -4.755 -3.165 1.00 89.31 105 THR A CA 1
ATOM 764 C C . THR A 1 105 ? -7.926 -4.827 -4.142 1.00 89.31 105 THR A C 1
ATOM 766 O O . THR A 1 105 ? -8.123 -5.190 -5.298 1.00 89.31 105 THR A O 1
ATOM 769 N N . LEU A 1 106 ? -6.700 -4.511 -3.703 1.00 87.69 106 LEU A N 1
ATOM 770 C CA . LEU A 1 106 ? -5.497 -4.602 -4.543 1.00 87.69 106 LEU A CA 1
ATOM 771 C C . LEU A 1 106 ? -5.148 -6.038 -4.931 1.00 87.69 106 LEU A C 1
ATOM 773 O O . LEU A 1 106 ? -4.775 -6.279 -6.076 1.00 87.69 106 LEU A O 1
ATOM 777 N N . GLY A 1 107 ? -5.284 -6.976 -3.993 1.00 79.94 107 GLY A N 1
ATOM 778 C CA . GLY A 1 107 ? -4.940 -8.383 -4.193 1.00 79.94 107 GLY A CA 1
ATOM 779 C C . GLY A 1 107 ? -5.888 -9.153 -5.114 1.00 79.94 107 GLY A C 1
ATOM 780 O O . GLY A 1 107 ? -5.724 -10.359 -5.260 1.00 79.94 107 GLY A O 1
ATOM 781 N N . GLY A 1 108 ? -6.910 -8.513 -5.693 1.00 62.12 108 GLY A N 1
ATOM 782 C CA . GLY A 1 108 ? -7.822 -9.170 -6.635 1.00 62.12 108 GLY A CA 1
ATOM 783 C C . GLY A 1 108 ? -8.719 -10.244 -6.013 1.00 62.12 108 GLY A C 1
ATOM 784 O O . GLY A 1 108 ? -9.607 -10.749 -6.696 1.00 62.12 108 GLY A O 1
ATOM 785 N N . ARG A 1 109 ? -8.602 -10.511 -4.702 1.00 51.00 109 ARG A N 1
ATOM 786 C CA . ARG A 1 109 ? -9.712 -11.020 -3.889 1.00 51.00 109 ARG A CA 1
ATOM 787 C C . ARG A 1 109 ? -10.717 -9.888 -3.756 1.00 51.00 109 ARG A C 1
ATOM 789 O O . ARG A 1 109 ? -10.877 -9.274 -2.702 1.00 51.00 109 ARG A O 1
ATOM 796 N N . ALA A 1 110 ? -11.373 -9.577 -4.869 1.00 41.34 110 ALA A N 1
ATOM 797 C CA . ALA A 1 110 ? -12.636 -8.890 -4.819 1.00 41.34 110 ALA A CA 1
ATOM 798 C C . ALA A 1 110 ? -13.473 -9.590 -3.743 1.00 41.34 110 ALA A C 1
ATOM 800 O O . ALA A 1 110 ? -13.442 -10.815 -3.604 1.00 41.34 110 ALA A O 1
ATOM 801 N N . ILE A 1 111 ? -14.210 -8.810 -2.967 1.00 45.31 111 ILE A N 1
ATOM 802 C CA . ILE A 1 111 ? -15.358 -9.304 -2.213 1.00 45.31 111 ILE A CA 1
ATOM 803 C C . ILE A 1 111 ? -16.389 -9.769 -3.257 1.00 45.31 111 ILE A C 1
ATOM 805 O O . ILE A 1 111 ? -17.376 -9.099 -3.529 1.00 45.31 111 ILE A O 1
ATOM 809 N N . SER A 1 112 ? -16.076 -10.851 -3.955 1.00 42.91 112 SER A N 1
ATOM 810 C CA . SER A 1 112 ? -16.907 -11.528 -4.941 1.00 42.91 112 SER A CA 1
ATOM 811 C C . SER A 1 112 ? -17.226 -12.946 -4.479 1.00 42.91 112 SER A C 1
ATOM 813 O O . SER A 1 112 ? -18.136 -13.544 -5.030 1.00 42.91 112 SER A O 1
ATOM 815 N N . ASP A 1 113 ? -16.571 -13.427 -3.414 1.00 45.78 113 ASP A N 1
ATOM 816 C CA . ASP A 1 113 ? -16.833 -14.739 -2.813 1.00 45.78 113 ASP A CA 1
ATOM 817 C C . ASP A 1 113 ? -17.650 -14.690 -1.509 1.00 45.78 113 ASP A C 1
ATOM 819 O O . ASP A 1 113 ? -17.814 -15.723 -0.869 1.00 45.78 113 ASP A O 1
ATOM 823 N N . GLN A 1 114 ? -18.164 -13.537 -1.053 1.00 36.25 114 GLN A N 1
ATOM 824 C CA . GLN A 1 114 ? -18.833 -13.512 0.260 1.00 36.25 114 GLN A CA 1
ATOM 825 C C . GLN A 1 114 ? -19.950 -12.478 0.432 1.00 36.25 114 GLN A C 1
ATOM 827 O O . GLN A 1 114 ? -19.976 -11.807 1.453 1.00 36.25 114 GLN A O 1
ATOM 832 N N . GLN A 1 115 ? -20.875 -12.347 -0.525 1.00 36.81 115 GLN A N 1
ATOM 833 C CA . GLN A 1 115 ? -22.243 -11.856 -0.263 1.00 36.81 115 GLN A CA 1
ATOM 834 C C . GLN A 1 115 ? -23.214 -12.419 -1.318 1.00 36.81 115 GLN A C 1
ATOM 836 O O . GLN A 1 115 ? -23.510 -11.748 -2.305 1.00 36.81 115 GLN A O 1
ATOM 841 N N . ALA A 1 116 ? -23.682 -13.651 -1.114 1.00 34.41 116 ALA A N 1
ATOM 842 C CA . ALA A 1 116 ? -24.960 -14.163 -1.616 1.00 34.41 116 ALA A CA 1
ATOM 843 C C . ALA A 1 116 ? -25.398 -15.331 -0.727 1.00 34.41 116 ALA A C 1
ATOM 845 O O . ALA A 1 116 ? -24.546 -16.217 -0.489 1.00 34.41 116 ALA A O 1
#

Secondary structure (DSSP, 8-state):
-------------------PPPP--------------------TTSHHHHHHHHHHHHHHHHHHHHH---HHHHHHHTHHHHHHS-HHHHHHHHH-SSHHHHHHHHTT--TTSS--

Foldseek 3Di:
DDDDDDDDDDDDDDPDDDDDDDDDDDDDDDDDDDQDPDDDFADLVDLLNVLLVLLLVVCQVVCCVPVVDHSVRVSRVCRSLSVRFDSVLSVVLSVDPDPVSSVCSSVPVDVPPPDD

pLDDT: mean 71.6, std 20.83, range [34.41, 94.69]

Radius of gyration: 22.92 Å; chains: 1; bounding box: 56×44×62 Å